Protein AF-A0A3M5D6L8-F1 (afdb_monomer)

pLDDT: mean 84.69, std 13.74, range [43.81, 98.25]

Radius of gyration: 22.68 Å; Cα contacts (8 Å, |Δi|>4): 160; chains: 1; bounding box: 63×33×65 Å

InterPro domains:
  IPR009875 PilZ domain [PF07238] (51-123)

Solvent-accessible surface area (backbone atoms only — not comparable to full-atom values): 8713 Å² total; per-residue (Å²): 103,75,70,56,54,52,53,51,47,50,58,39,39,76,78,35,56,67,60,35,51,51,51,52,51,50,52,52,50,52,51,52,52,50,52,54,52,34,54,54,52,47,69,74,69,52,80,91,73,77,66,52,78,59,87,60,28,44,33,36,73,34,87,58,76,58,62,66,68,41,78,43,80,47,70,50,67,48,78,90,84,50,48,75,46,80,43,45,27,32,27,73,39,52,43,85,44,92,91,30,13,41,34,35,31,36,57,47,89,72,49,70,68,57,49,53,50,47,46,52,50,51,53,52,52,53,54,51,52,56,50,51,58,56,66,75,60,65,79,84,76,75,86,77,80,84,77,90,130

Mean predicted aligned error: 10.74 Å

Structure (mmCIF, N/CA/C/O backbone):
data_AF-A0A3M5D6L8-F1
#
_entry.id   AF-A0A3M5D6L8-F1
#
loop_
_atom_site.group_PDB
_atom_site.id
_atom_site.type_symbol
_atom_site.label_atom_id
_atom_site.label_alt_id
_atom_site.label_comp_id
_atom_site.label_asym_id
_atom_site.label_entity_id
_atom_site.label_seq_id
_atom_site.pdbx_PDB_ins_code
_atom_site.Cartn_x
_atom_site.Cartn_y
_atom_site.Cartn_z
_atom_site.occupancy
_atom_site.B_iso_or_equiv
_atom_site.auth_seq_id
_atom_site.auth_comp_id
_atom_site.auth_asym_id
_atom_site.auth_atom_id
_atom_site.pdbx_PDB_model_num
ATOM 1 N N . MET A 1 1 ? -12.845 8.961 13.166 1.00 51.97 1 MET A N 1
ATOM 2 C CA . MET A 1 1 ? -13.462 7.623 13.035 1.00 51.97 1 MET A CA 1
ATOM 3 C C . MET A 1 1 ? -13.120 6.721 14.219 1.00 51.97 1 MET A C 1
ATOM 5 O O . MET A 1 1 ? -13.878 6.794 15.169 1.00 51.97 1 MET A O 1
ATOM 9 N N . ASP A 1 2 ? -11.993 5.993 14.291 1.00 59.06 2 ASP A N 1
ATOM 10 C CA . ASP A 1 2 ? -11.752 5.063 15.430 1.00 59.06 2 ASP A CA 1
ATOM 11 C C . ASP A 1 2 ? -11.766 5.735 16.817 1.00 59.06 2 ASP A C 1
ATOM 13 O O . ASP A 1 2 ? -12.317 5.192 17.775 1.00 59.06 2 ASP A O 1
ATOM 17 N N . TYR A 1 3 ? -11.212 6.948 16.922 1.00 62.38 3 TYR A N 1
ATOM 18 C CA . TYR A 1 3 ? -11.189 7.715 18.173 1.00 62.38 3 TYR A CA 1
ATOM 19 C C . TYR A 1 3 ? -12.590 8.175 18.616 1.00 62.38 3 TYR A C 1
ATOM 21 O O . TYR A 1 3 ? -12.933 8.108 19.795 1.00 62.38 3 TYR A O 1
ATOM 29 N N . GLU A 1 4 ? -13.436 8.576 17.664 1.00 69.88 4 GLU A N 1
ATOM 30 C CA . GLU A 1 4 ? -14.825 8.969 17.936 1.00 69.88 4 GLU A CA 1
ATOM 31 C C . GLU A 1 4 ? -15.657 7.754 18.352 1.00 69.88 4 GLU A C 1
ATOM 33 O O . GLU A 1 4 ? -16.398 7.815 19.331 1.00 69.88 4 GLU A O 1
ATOM 38 N N . SER A 1 5 ? -15.482 6.618 17.672 1.00 71.69 5 SER A N 1
ATOM 39 C CA . SER A 1 5 ? -16.166 5.367 18.002 1.00 71.69 5 SER A CA 1
ATOM 40 C C . SER A 1 5 ? -15.801 4.855 19.399 1.00 71.69 5 SER A C 1
ATOM 42 O O . SER A 1 5 ? -16.676 4.384 20.127 1.00 71.69 5 SER A O 1
ATOM 44 N N . GLN A 1 6 ? -14.535 4.981 19.814 1.00 78.50 6 GLN A N 1
ATOM 45 C CA . GLN A 1 6 ? -14.101 4.616 21.168 1.00 78.50 6 GLN A CA 1
ATOM 46 C C . GLN A 1 6 ? -14.703 5.530 22.239 1.00 78.50 6 GLN A C 1
ATOM 48 O O . GLN A 1 6 ? -15.166 5.040 23.272 1.00 78.50 6 GLN A O 1
ATOM 53 N N . HIS A 1 7 ? -14.740 6.839 21.988 1.00 81.81 7 HIS A N 1
ATOM 54 C CA . HIS A 1 7 ? -15.338 7.804 22.907 1.00 81.81 7 HIS A CA 1
ATOM 55 C C . HIS A 1 7 ? -16.846 7.561 23.088 1.00 81.81 7 HIS A C 1
ATOM 57 O O . HIS A 1 7 ? -17.347 7.523 24.213 1.00 81.81 7 HIS A O 1
ATOM 63 N N . LEU A 1 8 ? -17.564 7.297 21.991 1.00 84.12 8 LEU A N 1
ATOM 64 C CA . LEU A 1 8 ? -18.988 6.956 22.022 1.00 84.12 8 LEU A CA 1
ATOM 65 C C . LEU A 1 8 ? -19.249 5.643 22.771 1.00 84.12 8 LEU A C 1
ATOM 67 O O . LEU A 1 8 ? -20.140 5.587 23.616 1.00 84.12 8 LEU A O 1
ATOM 71 N N . LEU A 1 9 ? -18.449 4.601 22.527 1.00 82.62 9 LEU A N 1
ATOM 72 C CA . LEU A 1 9 ? -18.573 3.328 23.245 1.00 82.62 9 LEU A CA 1
ATOM 73 C C . LEU A 1 9 ? -18.337 3.476 24.748 1.00 82.62 9 LEU A C 1
ATOM 75 O O . LEU A 1 9 ? -19.005 2.806 25.537 1.00 82.62 9 LEU A O 1
ATOM 79 N N . ARG A 1 10 ? -17.408 4.346 25.152 1.00 83.31 10 ARG A N 1
ATOM 80 C CA . ARG A 1 10 ? -17.169 4.637 26.565 1.00 83.31 10 ARG A CA 1
ATOM 81 C C . ARG A 1 10 ? -18.385 5.310 27.204 1.00 83.31 10 ARG A C 1
ATOM 83 O O . ARG A 1 10 ? -18.865 4.809 28.215 1.00 83.31 10 ARG A O 1
ATOM 90 N N . HIS A 1 11 ? -18.931 6.353 26.579 1.00 87.44 11 HIS A N 1
ATOM 91 C CA . HIS A 1 11 ? -20.153 7.007 27.059 1.00 87.44 11 HIS A CA 1
ATOM 92 C C . HIS A 1 11 ? -21.350 6.052 27.147 1.00 87.44 11 HIS A C 1
ATOM 94 O O . HIS A 1 11 ? -22.121 6.105 28.105 1.00 87.44 11 HIS A O 1
ATOM 100 N N . ILE A 1 12 ? -21.506 5.151 26.171 1.00 87.19 12 ILE A N 1
ATOM 101 C CA . ILE A 1 12 ? -22.558 4.129 26.206 1.00 87.19 12 ILE A CA 1
ATOM 102 C C . ILE A 1 12 ? -22.312 3.160 27.365 1.00 87.19 12 ILE A C 1
ATOM 104 O O . ILE A 1 12 ? -23.245 2.856 28.094 1.00 87.19 12 ILE A O 1
ATOM 108 N N . SER A 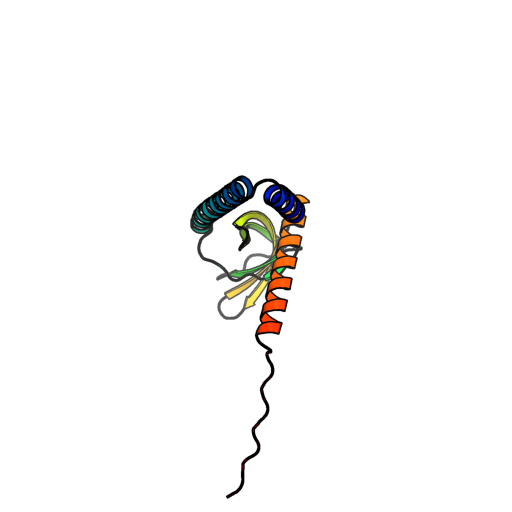1 13 ? -21.068 2.726 27.591 1.00 85.44 13 SER A N 1
ATOM 109 C CA . SER A 1 13 ? -20.722 1.815 28.691 1.00 85.44 13 SER A CA 1
ATOM 110 C C . SER A 1 13 ? -20.949 2.411 30.079 1.00 85.44 13 SER A C 1
ATOM 112 O O . SER A 1 13 ? -21.185 1.647 31.013 1.00 85.44 13 SER A O 1
ATOM 114 N N . GLU A 1 14 ? -20.842 3.731 30.223 1.00 90.81 14 GLU A N 1
ATOM 115 C CA . GLU A 1 14 ? -21.132 4.447 31.470 1.00 90.81 14 GLU A CA 1
ATOM 116 C C . GLU A 1 14 ? -22.645 4.499 31.759 1.00 90.81 14 GLU A C 1
ATOM 118 O O . GLU A 1 14 ? -23.038 4.502 32.923 1.00 90.81 14 GLU A O 1
ATOM 123 N N . ARG A 1 15 ? -23.499 4.485 30.721 1.00 91.50 15 ARG A N 1
ATOM 124 C CA . ARG A 1 15 ? -24.971 4.471 30.855 1.00 91.50 15 ARG A CA 1
ATOM 125 C C . ARG A 1 15 ? -25.571 3.068 30.906 1.00 91.50 15 ARG A C 1
ATOM 127 O O . ARG A 1 15 ? -26.478 2.826 31.693 1.00 91.50 15 ARG A O 1
ATOM 134 N N . ASP A 1 16 ? -25.101 2.167 30.049 1.00 94.00 16 ASP A N 1
ATOM 135 C CA . ASP A 1 16 ? -25.635 0.818 29.883 1.00 94.00 16 ASP A CA 1
ATOM 136 C C . ASP A 1 16 ? -24.530 -0.161 29.460 1.00 94.00 16 ASP A C 1
ATOM 138 O O . ASP A 1 16 ? -24.054 -0.203 28.317 1.00 94.00 16 ASP A O 1
ATOM 142 N N . ARG A 1 17 ? -24.141 -1.009 30.413 1.00 90.25 17 ARG A N 1
ATOM 143 C CA . ARG A 1 17 ? -23.106 -2.022 30.209 1.00 90.25 17 ARG A CA 1
ATOM 144 C C . ARG A 1 17 ? -23.555 -3.145 29.270 1.00 90.25 17 ARG A C 1
ATOM 146 O O . ARG A 1 17 ? -22.721 -3.699 28.553 1.00 90.25 17 ARG A O 1
ATOM 153 N N . THR A 1 18 ? -24.842 -3.483 29.257 1.00 91.94 18 THR A N 1
ATOM 154 C CA . THR A 1 18 ? -25.410 -4.539 28.410 1.00 91.94 18 THR A CA 1
ATOM 155 C C . THR A 1 18 ? -25.398 -4.106 26.950 1.00 91.94 18 THR A C 1
ATOM 157 O O . THR A 1 18 ? -24.887 -4.838 26.099 1.00 91.94 18 THR A O 1
ATOM 160 N N . LEU A 1 19 ? -25.855 -2.884 26.666 1.00 91.19 19 LEU A N 1
ATOM 161 C CA . LEU A 1 19 ? -25.811 -2.303 25.325 1.00 91.19 19 LEU A CA 1
ATOM 162 C C . LEU A 1 19 ? -24.369 -2.163 24.820 1.00 91.19 19 LEU A C 1
ATOM 164 O O . LEU A 1 19 ? -24.066 -2.555 23.692 1.00 91.19 19 LEU A O 1
ATOM 168 N N . ALA A 1 20 ? -23.454 -1.673 25.661 1.00 89.38 20 ALA A N 1
ATOM 169 C CA . ALA A 1 20 ? -22.044 -1.566 25.294 1.00 89.38 20 ALA A CA 1
ATOM 170 C C . ALA A 1 20 ? -21.420 -2.929 24.953 1.00 89.38 20 ALA A C 1
ATOM 172 O O . ALA A 1 20 ? -20.662 -3.043 23.988 1.00 89.38 20 ALA A O 1
ATOM 173 N N . ASN A 1 21 ? -21.745 -3.979 25.714 1.00 88.38 21 ASN A N 1
ATOM 174 C CA . ASN A 1 21 ? -21.277 -5.333 25.424 1.00 88.38 21 ASN A CA 1
ATOM 175 C C . ASN A 1 21 ? -21.861 -5.869 24.111 1.00 88.38 21 ASN A C 1
ATOM 177 O O . ASN A 1 21 ? -21.120 -6.445 23.315 1.00 88.38 21 ASN A O 1
ATOM 181 N N . TYR A 1 22 ? -23.148 -5.638 23.847 1.00 92.19 22 TYR A N 1
ATOM 182 C CA . TYR A 1 22 ? -23.772 -6.024 22.582 1.00 92.19 22 TYR A CA 1
ATOM 183 C C . TYR A 1 22 ? -23.108 -5.334 21.380 1.00 92.19 22 TYR A C 1
ATOM 185 O O . TYR A 1 22 ? -22.735 -6.000 20.415 1.00 92.19 22 TYR A O 1
ATOM 193 N N . LEU A 1 23 ? -22.862 -4.022 21.463 1.00 90.31 23 LEU A N 1
ATOM 194 C CA . LEU A 1 23 ? -22.176 -3.268 20.408 1.00 90.31 23 LEU A CA 1
ATOM 195 C C . LEU A 1 23 ? -20.738 -3.754 20.180 1.00 90.31 23 LEU A C 1
ATOM 197 O O . LEU A 1 23 ? -20.298 -3.855 19.037 1.00 90.31 23 LEU A O 1
ATOM 201 N N . LYS A 1 24 ? -20.014 -4.137 21.240 1.00 85.75 24 LYS A N 1
ATOM 202 C CA . LYS A 1 24 ? -18.690 -4.772 21.103 1.00 85.75 24 LYS A CA 1
ATOM 203 C C . LYS A 1 24 ? -18.766 -6.106 20.359 1.00 85.75 24 LYS A C 1
ATOM 205 O O . LYS A 1 24 ? -17.917 -6.374 19.512 1.00 85.75 24 LYS A O 1
ATOM 210 N N . VAL A 1 25 ? -19.773 -6.934 20.650 1.00 91.44 25 VAL A N 1
ATOM 211 C CA . VAL A 1 25 ? -20.003 -8.194 19.921 1.00 91.44 25 VAL A CA 1
ATOM 212 C C . VAL A 1 25 ? -20.317 -7.916 18.450 1.00 91.44 25 VAL A C 1
ATOM 214 O O . VAL A 1 25 ? -19.787 -8.606 17.583 1.00 91.44 25 VAL A O 1
ATOM 217 N N . MET A 1 26 ? -21.125 -6.894 18.158 1.00 90.75 26 MET A N 1
ATOM 218 C CA . MET A 1 26 ? -21.431 -6.482 16.785 1.00 90.75 26 MET A CA 1
ATOM 219 C C . ME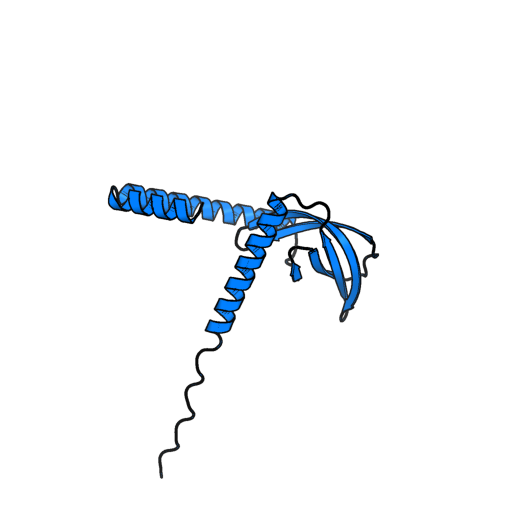T A 1 26 ? -20.184 -6.015 16.028 1.00 90.75 26 MET A C 1
ATOM 221 O O . MET A 1 26 ? -19.940 -6.520 14.935 1.00 90.75 26 MET A O 1
ATOM 225 N N . ASN A 1 27 ? -19.349 -5.157 16.623 1.00 86.69 27 ASN A N 1
ATOM 226 C CA . ASN A 1 27 ? -18.070 -4.758 16.021 1.00 86.69 27 ASN A CA 1
ATOM 227 C C . ASN A 1 27 ? -17.191 -5.977 15.721 1.00 86.69 27 ASN A C 1
ATOM 229 O O . ASN A 1 27 ? -16.726 -6.131 14.599 1.00 86.69 27 ASN A O 1
ATOM 233 N N . LYS A 1 28 ? -17.069 -6.916 16.669 1.00 83.94 28 LYS A N 1
ATOM 234 C CA . LYS A 1 28 ? -16.299 -8.148 16.449 1.00 83.94 28 LYS A CA 1
ATOM 235 C C . LYS A 1 28 ? -16.859 -8.999 15.304 1.00 83.94 28 LYS A C 1
ATOM 237 O O . LYS A 1 28 ? -16.093 -9.608 14.566 1.00 83.94 28 LYS A O 1
ATOM 242 N N . ARG A 1 29 ? -18.185 -9.075 15.143 1.00 89.12 29 ARG A N 1
ATOM 243 C CA . ARG A 1 29 ? -18.804 -9.782 14.008 1.00 89.12 29 ARG A CA 1
ATOM 244 C C . ARG A 1 29 ? -18.482 -9.100 12.681 1.00 89.12 29 ARG A C 1
ATOM 246 O O . ARG A 1 29 ? -18.172 -9.800 11.725 1.00 89.12 29 ARG A O 1
ATOM 253 N N . ILE A 1 30 ? -18.523 -7.768 12.635 1.00 87.06 30 ILE A N 1
ATOM 254 C CA . ILE A 1 30 ? -18.139 -6.989 11.450 1.00 87.06 30 ILE A CA 1
ATOM 255 C C . ILE A 1 30 ? -16.668 -7.247 11.106 1.00 87.06 30 ILE A C 1
ATOM 257 O O . ILE A 1 30 ? -16.365 -7.540 9.953 1.00 87.06 30 ILE A O 1
ATOM 261 N N . ASP A 1 31 ? -15.779 -7.244 12.101 1.00 82.12 31 ASP A N 1
ATOM 262 C CA . ASP A 1 31 ? -14.357 -7.543 11.904 1.00 82.12 31 ASP A CA 1
ATOM 263 C C . ASP A 1 31 ? -14.145 -8.953 11.329 1.00 82.12 31 ASP A C 1
ATOM 265 O O . ASP A 1 31 ? -13.377 -9.135 10.385 1.00 82.12 31 ASP A O 1
ATOM 269 N N . LEU A 1 32 ? -14.854 -9.959 11.859 1.00 83.56 32 LEU A N 1
ATOM 270 C CA . LEU A 1 32 ? -14.784 -11.341 11.368 1.00 83.56 32 LEU A CA 1
ATOM 271 C C . LEU A 1 32 ? -15.306 -11.474 9.931 1.00 83.56 32 LEU A C 1
ATOM 273 O O . LEU A 1 32 ? -14.693 -12.166 9.121 1.00 83.56 32 LEU A O 1
ATOM 277 N N . LEU A 1 33 ? -16.405 -10.794 9.593 1.00 84.94 33 LEU A N 1
ATOM 278 C CA . LEU A 1 33 ? -16.898 -10.737 8.214 1.00 84.94 33 LEU A CA 1
ATOM 279 C C . LEU A 1 33 ? -15.869 -10.071 7.293 1.00 84.94 33 LEU A C 1
ATOM 281 O O . LEU A 1 33 ? -15.599 -10.582 6.207 1.00 84.94 33 LEU A O 1
ATOM 285 N N . GLY A 1 34 ? -15.237 -8.989 7.753 1.00 81.94 34 GLY A N 1
ATOM 286 C CA . GLY A 1 34 ? -14.127 -8.343 7.058 1.00 81.94 34 GLY A CA 1
ATOM 287 C C . GLY A 1 34 ? -12.984 -9.318 6.774 1.00 81.94 34 GLY A C 1
ATOM 288 O O . GLY A 1 34 ? -12.539 -9.419 5.635 1.00 81.94 34 GLY A O 1
ATOM 289 N N . GLN A 1 35 ? -12.561 -10.106 7.767 1.00 79.38 35 GLN A N 1
ATOM 290 C CA . GLN A 1 35 ? -11.512 -11.119 7.592 1.00 79.38 35 GLN A CA 1
ATOM 291 C C . GLN A 1 35 ? -11.867 -12.168 6.531 1.00 79.38 35 GLN A C 1
ATOM 293 O O . GLN A 1 35 ? -11.012 -12.522 5.720 1.00 79.38 35 GLN A O 1
ATOM 298 N N . VAL A 1 36 ? -13.118 -12.640 6.492 1.00 81.38 36 VAL A N 1
ATOM 299 C CA . VAL A 1 36 ? -13.577 -13.588 5.461 1.00 81.38 36 VAL A CA 1
ATOM 300 C C . VAL A 1 36 ? -13.516 -12.958 4.066 1.00 81.38 36 VAL A C 1
ATOM 302 O O . VAL A 1 36 ? -13.042 -13.596 3.125 1.00 81.38 36 VAL A O 1
ATOM 305 N N . MET A 1 37 ? -13.924 -11.694 3.921 1.00 78.88 37 MET A N 1
ATOM 306 C CA . MET A 1 37 ? -13.827 -10.986 2.638 1.00 78.88 37 MET A CA 1
ATOM 307 C C . MET A 1 37 ? -12.374 -10.810 2.186 1.00 78.88 37 MET A C 1
ATOM 309 O O . MET A 1 37 ? -12.065 -11.034 1.017 1.00 78.88 37 MET A O 1
ATOM 313 N N . VAL A 1 38 ? -11.464 -10.488 3.110 1.00 78.62 38 VAL A N 1
ATOM 314 C CA . VAL A 1 38 ? -10.026 -10.394 2.815 1.00 78.62 38 VAL A CA 1
ATOM 315 C C . VAL A 1 38 ? -9.475 -11.729 2.328 1.00 78.62 38 VAL A C 1
ATOM 317 O O . VAL A 1 38 ? -8.709 -11.745 1.372 1.00 78.62 38 VAL A O 1
ATOM 320 N N . GLN A 1 39 ? -9.884 -12.856 2.919 1.00 76.12 39 GLN A N 1
ATOM 321 C CA . GLN A 1 39 ? -9.471 -14.176 2.431 1.00 76.12 39 GLN A CA 1
ATOM 322 C C . GLN A 1 39 ? -9.951 -14.450 1.002 1.00 76.12 39 GLN A C 1
ATOM 324 O O . GLN A 1 39 ? -9.206 -15.038 0.222 1.00 76.12 39 GLN A O 1
ATOM 329 N N . SER A 1 40 ? -11.166 -14.022 0.644 1.00 74.81 40 SER A N 1
ATOM 330 C CA . SER A 1 40 ? -11.653 -14.126 -0.738 1.00 74.81 40 SER A CA 1
ATOM 331 C C . SER A 1 40 ? -10.804 -13.286 -1.687 1.00 74.81 40 SER A C 1
ATOM 333 O O . SER A 1 40 ? -10.389 -13.767 -2.735 1.00 74.81 40 SER A O 1
ATOM 335 N N . LEU A 1 41 ? -10.484 -12.056 -1.287 1.00 73.00 41 LEU A N 1
ATOM 336 C CA . LEU A 1 41 ? -9.691 -11.141 -2.095 1.00 73.00 41 LEU A CA 1
ATOM 337 C C . LEU A 1 41 ? -8.241 -11.628 -2.265 1.00 73.00 41 LEU A C 1
ATOM 339 O O . LEU A 1 41 ? -7.690 -11.551 -3.357 1.00 73.00 41 LEU A O 1
ATOM 343 N N . LEU A 1 42 ? -7.637 -12.202 -1.221 1.00 74.00 42 LEU A N 1
ATOM 344 C CA . LEU A 1 42 ? -6.303 -12.805 -1.301 1.00 74.00 42 LEU A CA 1
ATOM 345 C C . LEU A 1 42 ? -6.254 -13.975 -2.297 1.00 74.00 42 LEU A C 1
ATOM 347 O O . LEU A 1 42 ? -5.264 -14.110 -3.007 1.00 74.00 42 LEU A O 1
ATOM 351 N N . LYS A 1 43 ? -7.326 -14.773 -2.413 1.00 74.06 43 LYS A N 1
ATOM 352 C CA . LYS A 1 43 ? -7.405 -15.851 -3.417 1.00 74.06 43 LYS A CA 1
ATOM 353 C C . LYS A 1 43 ? -7.389 -15.331 -4.857 1.00 74.06 43 LYS A C 1
ATOM 355 O O . LYS A 1 43 ? -6.927 -16.043 -5.740 1.00 74.06 43 LYS A O 1
ATOM 360 N N . GLU A 1 44 ? -7.879 -14.117 -5.103 1.00 72.88 44 GLU A N 1
ATOM 361 C CA . GLU A 1 44 ? -7.927 -13.527 -6.448 1.00 72.88 44 GLU A CA 1
ATOM 362 C C . GLU A 1 44 ? -6.608 -12.874 -6.882 1.00 72.88 44 GLU A C 1
ATOM 364 O O . GLU A 1 44 ? -6.347 -12.764 -8.078 1.00 72.88 44 GLU A O 1
ATOM 369 N N . ILE A 1 45 ? -5.783 -12.414 -5.935 1.00 73.12 45 ILE A N 1
ATOM 370 C CA . ILE A 1 45 ? -4.577 -11.615 -6.231 1.00 73.12 45 ILE A CA 1
ATOM 371 C C . ILE A 1 45 ? -3.321 -12.498 -6.344 1.00 73.12 45 ILE A C 1
ATOM 373 O O . ILE A 1 45 ? -2.286 -12.051 -6.837 1.00 73.12 45 ILE A O 1
ATOM 377 N N . GLY A 1 46 ? -3.430 -13.773 -5.967 1.00 75.44 46 GLY A N 1
ATOM 378 C CA . GLY A 1 46 ? -2.363 -14.762 -6.083 1.00 75.44 46 GLY A CA 1
ATOM 379 C C . GLY A 1 46 ? -1.412 -14.768 -4.887 1.00 75.44 46 GLY A C 1
ATOM 380 O O . GLY A 1 46 ? -1.750 -14.316 -3.792 1.00 75.44 46 GLY A O 1
ATOM 381 N N . GLU A 1 47 ? -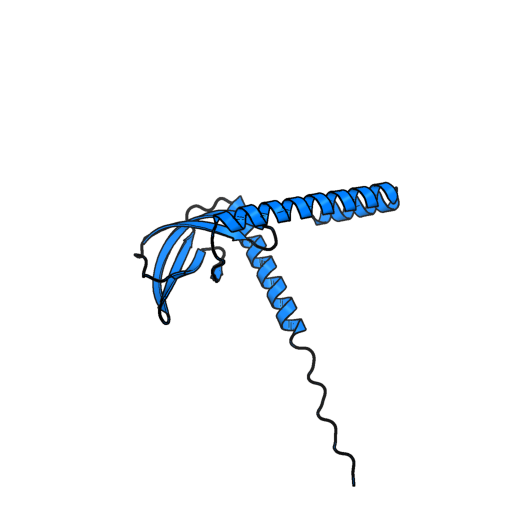0.221 -15.326 -5.094 1.00 77.19 47 GLU A N 1
ATOM 382 C CA . GLU A 1 47 ? 0.747 -15.544 -4.019 1.00 77.19 47 GLU A CA 1
ATOM 383 C C . GLU A 1 47 ? 1.313 -14.226 -3.457 1.00 77.19 47 GLU A C 1
ATOM 385 O O . GLU A 1 47 ? 1.642 -13.309 -4.222 1.00 77.19 47 GLU A O 1
ATOM 390 N N . PRO A 1 48 ? 1.487 -14.115 -2.125 1.00 80.12 48 PRO A N 1
ATOM 391 C CA . PRO A 1 48 ? 2.096 -12.945 -1.509 1.00 80.12 48 PRO A CA 1
ATOM 392 C C . PRO A 1 48 ? 3.506 -12.688 -2.049 1.00 80.12 48 PRO A C 1
ATOM 394 O O . PRO A 1 48 ? 4.407 -13.513 -1.901 1.00 80.12 48 PRO A O 1
ATOM 397 N N . ARG A 1 49 ? 3.726 -11.497 -2.611 1.00 85.19 49 ARG A N 1
ATOM 398 C CA . ARG A 1 49 ? 5.051 -11.045 -3.047 1.00 85.19 49 ARG A CA 1
ATOM 399 C C . ARG A 1 49 ? 5.635 -10.047 -2.055 1.00 85.19 49 ARG A C 1
ATOM 401 O O . ARG A 1 49 ? 4.940 -9.155 -1.564 1.00 85.19 49 ARG A O 1
ATOM 408 N N . LYS A 1 50 ? 6.934 -10.166 -1.777 1.00 87.25 50 LYS A N 1
ATOM 409 C CA . LYS A 1 50 ? 7.665 -9.151 -1.013 1.00 87.25 50 LYS A CA 1
ATOM 410 C C . LYS A 1 50 ? 7.810 -7.893 -1.871 1.00 87.25 50 LYS A C 1
ATOM 412 O O . LYS A 1 50 ? 8.291 -7.963 -2.996 1.00 87.25 50 LYS A O 1
ATOM 417 N N . VAL A 1 51 ? 7.390 -6.754 -1.326 1.00 92.25 51 VAL A N 1
ATOM 418 C CA . VAL A 1 51 ? 7.426 -5.461 -2.019 1.00 92.25 51 VAL A CA 1
ATOM 419 C C . VAL A 1 51 ? 7.972 -4.361 -1.113 1.00 92.25 51 VAL A C 1
ATOM 421 O O . VAL A 1 51 ? 7.747 -4.378 0.106 1.00 92.25 51 VAL A O 1
ATOM 424 N N . SER A 1 52 ? 8.649 -3.383 -1.714 1.00 93.00 52 SER A N 1
ATOM 425 C CA . SER A 1 52 ? 8.970 -2.101 -1.087 1.00 93.00 52 SER A CA 1
ATOM 426 C C . SER A 1 52 ? 7.958 -1.063 -1.554 1.00 93.00 52 SER A C 1
ATOM 428 O O . SER A 1 52 ? 7.810 -0.833 -2.749 1.00 93.00 52 SER A O 1
ATOM 430 N N . LEU A 1 53 ? 7.224 -0.458 -0.621 1.00 93.75 53 LEU A N 1
ATOM 431 C CA . LEU A 1 53 ? 6.144 0.482 -0.924 1.00 93.75 53 LEU A CA 1
ATOM 432 C C . LEU A 1 53 ? 6.480 1.867 -0.374 1.00 93.75 53 LEU A C 1
ATOM 434 O O . LEU A 1 53 ? 6.814 2.004 0.805 1.00 93.75 53 LEU A O 1
ATOM 438 N N . SER A 1 54 ? 6.321 2.882 -1.217 1.00 92.81 54 SER A N 1
ATOM 439 C CA . SER A 1 54 ? 6.398 4.300 -0.866 1.00 92.81 54 SER A CA 1
ATOM 440 C C . SER A 1 54 ? 5.123 5.027 -1.308 1.00 92.81 54 SER A C 1
ATOM 442 O O . SER A 1 54 ? 4.247 4.437 -1.937 1.00 92.81 54 SER A O 1
ATOM 444 N N . GLU A 1 55 ? 5.002 6.317 -0.990 1.00 89.81 55 GLU A N 1
ATOM 445 C CA . GLU A 1 55 ? 3.879 7.134 -1.475 1.00 89.81 55 GLU A CA 1
ATOM 446 C C . GLU A 1 55 ? 3.929 7.373 -2.992 1.00 89.81 55 GLU A C 1
ATOM 448 O O . GLU A 1 55 ? 2.894 7.630 -3.602 1.00 89.81 55 GLU A O 1
ATOM 453 N N . GLY A 1 56 ? 5.122 7.291 -3.592 1.00 91.00 56 GLY A N 1
ATOM 454 C CA . GLY A 1 56 ? 5.338 7.536 -5.018 1.00 91.00 56 GLY A CA 1
ATOM 455 C C . GLY A 1 56 ? 5.271 6.282 -5.881 1.00 91.00 56 GLY A C 1
ATOM 456 O O . GLY A 1 56 ? 5.071 6.391 -7.082 1.00 91.00 56 GLY A O 1
ATOM 457 N N . GLY A 1 57 ? 5.404 5.088 -5.306 1.00 95.12 57 GLY A N 1
ATOM 458 C CA . GLY A 1 57 ? 5.493 3.876 -6.108 1.00 95.12 57 GLY A CA 1
ATOM 459 C C . GLY A 1 57 ? 5.794 2.617 -5.315 1.00 95.12 57 GLY A C 1
ATOM 460 O O . GLY A 1 57 ? 5.898 2.637 -4.083 1.00 95.12 57 GLY A O 1
ATOM 461 N N . VAL A 1 58 ? 5.961 1.517 -6.043 1.00 96.25 58 VAL A N 1
ATOM 462 C CA . VAL A 1 58 ? 6.298 0.208 -5.483 1.00 96.25 58 VAL A CA 1
ATOM 463 C C . VAL A 1 58 ? 7.461 -0.414 -6.251 1.00 96.25 58 VAL A C 1
ATOM 465 O O . VAL A 1 58 ? 7.499 -0.338 -7.482 1.00 96.25 58 VAL A O 1
ATOM 468 N N . SER A 1 59 ? 8.392 -1.040 -5.531 1.00 96.75 59 SER A N 1
ATOM 469 C CA . SER A 1 59 ? 9.369 -1.957 -6.116 1.00 96.75 59 SER A CA 1
ATOM 470 C C . SER A 1 59 ? 9.104 -3.398 -5.696 1.00 96.75 59 SER A C 1
ATOM 472 O O . SER A 1 59 ? 8.636 -3.679 -4.585 1.00 96.75 59 SER A O 1
ATOM 474 N N . PHE A 1 60 ? 9.339 -4.315 -6.626 1.00 95.31 60 PHE A N 1
ATOM 475 C CA . PHE A 1 60 ? 9.121 -5.746 -6.452 1.00 95.31 60 PHE A CA 1
ATOM 476 C C . PHE A 1 60 ? 10.052 -6.533 -7.369 1.00 95.31 60 PHE A C 1
ATOM 478 O O . PHE A 1 60 ? 10.513 -6.012 -8.382 1.00 95.31 60 PHE A O 1
ATOM 485 N N . HIS A 1 61 ? 10.297 -7.798 -7.039 1.00 95.06 61 HIS A N 1
ATOM 486 C CA . HIS A 1 61 ? 11.092 -8.666 -7.902 1.00 95.06 61 HIS A CA 1
ATOM 487 C C . HIS A 1 61 ? 10.226 -9.370 -8.949 1.00 95.06 61 HIS A C 1
ATOM 489 O O . HIS A 1 61 ? 9.044 -9.658 -8.707 1.00 95.06 61 HIS A O 1
ATOM 495 N N . HIS A 1 62 ? 10.802 -9.627 -10.119 1.00 94.62 62 HIS A N 1
ATOM 496 C CA . HIS A 1 62 ? 10.159 -10.328 -11.222 1.00 94.62 62 HIS A CA 1
ATOM 497 C C . HIS A 1 62 ? 11.164 -11.217 -11.965 1.00 94.62 62 HIS A C 1
ATOM 499 O O . HIS A 1 62 ? 12.329 -10.858 -12.094 1.00 94.62 62 HIS A O 1
ATOM 505 N N . ASP A 1 63 ? 10.702 -12.344 -12.508 1.00 94.69 63 ASP A N 1
ATOM 506 C CA . ASP A 1 63 ? 11.498 -13.316 -13.274 1.00 94.69 63 ASP A CA 1
ATOM 507 C C . ASP A 1 63 ? 12.109 -12.724 -14.552 1.00 94.69 63 ASP A C 1
ATOM 509 O O . ASP A 1 63 ? 13.038 -13.282 -15.132 1.00 94.69 63 ASP A O 1
ATOM 513 N N . ARG A 1 64 ? 11.567 -11.600 -15.029 1.00 94.75 64 ARG A N 1
ATOM 514 C CA . ARG A 1 64 ? 11.970 -10.958 -16.278 1.00 94.75 64 ARG A CA 1
ATOM 515 C C . ARG A 1 64 ? 12.037 -9.447 -16.130 1.00 94.75 64 ARG A C 1
ATOM 517 O O . ARG A 1 64 ? 11.220 -8.838 -15.438 1.00 94.75 64 ARG A O 1
ATOM 524 N N . ALA A 1 65 ? 12.972 -8.838 -16.854 1.00 95.62 65 ALA A N 1
ATOM 525 C CA . ALA A 1 65 ? 13.026 -7.392 -17.003 1.00 95.62 65 ALA A CA 1
ATOM 526 C C . ALA A 1 65 ? 11.748 -6.879 -17.678 1.00 95.62 65 ALA A C 1
ATOM 528 O O . ALA A 1 65 ? 11.327 -7.399 -18.715 1.00 95.62 65 ALA A O 1
ATOM 529 N N . LEU A 1 66 ? 11.164 -5.823 -17.113 1.00 96.81 66 LEU A N 1
ATOM 530 C CA . LEU A 1 66 ? 10.064 -5.093 -17.735 1.00 96.81 66 LEU A CA 1
ATOM 531 C C . LEU A 1 66 ? 10.605 -3.830 -18.423 1.00 96.81 66 LEU A C 1
ATOM 533 O O . LEU A 1 66 ? 11.418 -3.121 -17.825 1.00 96.81 66 LEU A O 1
ATOM 537 N N . PRO A 1 67 ? 10.176 -3.522 -19.660 1.00 97.69 67 PRO A N 1
ATOM 538 C CA . PRO A 1 67 ? 10.554 -2.291 -20.343 1.00 97.69 67 PRO A CA 1
ATOM 539 C C . PRO A 1 67 ? 10.283 -1.026 -19.520 1.00 97.69 67 PRO A C 1
ATOM 541 O O . PRO A 1 67 ? 9.171 -0.800 -19.039 1.00 97.69 67 PRO A O 1
ATOM 544 N N . VAL A 1 68 ? 11.288 -0.151 -19.419 1.00 97.88 68 VAL A N 1
ATOM 545 C CA . VAL A 1 68 ? 11.119 1.185 -18.831 1.00 97.88 68 VAL A CA 1
ATOM 546 C C . VAL A 1 68 ? 10.086 1.971 -19.638 1.00 97.88 68 VAL A C 1
ATOM 548 O O . VAL A 1 68 ? 10.076 1.947 -20.867 1.00 97.88 68 VAL A O 1
ATOM 551 N N . GLY A 1 69 ? 9.188 2.655 -18.935 1.00 97.62 69 GLY A N 1
ATOM 552 C CA . GLY A 1 69 ? 8.050 3.357 -19.512 1.00 97.62 69 GLY A CA 1
ATOM 553 C C . GLY A 1 69 ? 6.800 2.493 -19.687 1.00 97.62 69 GLY A C 1
ATOM 554 O O . GLY A 1 69 ? 5.737 3.061 -19.944 1.00 97.62 69 GLY A O 1
ATOM 555 N N . GLN A 1 70 ? 6.876 1.167 -19.511 1.00 97.69 70 GLN A N 1
ATOM 556 C CA . GLN A 1 70 ? 5.702 0.296 -19.572 1.00 97.69 70 GLN A CA 1
ATOM 557 C C . GLN A 1 70 ? 4.696 0.651 -18.471 1.00 97.69 70 GLN A C 1
ATOM 559 O O . GLN A 1 70 ? 5.065 0.841 -17.312 1.00 97.69 70 GLN A O 1
ATOM 564 N N . LEU A 1 71 ? 3.415 0.702 -18.842 1.00 97.31 71 LEU A N 1
ATOM 565 C CA . LEU A 1 71 ? 2.310 0.867 -17.903 1.00 97.31 71 LEU A CA 1
ATOM 566 C C . LEU A 1 71 ? 1.850 -0.480 -17.359 1.00 97.31 71 LEU A C 1
ATOM 568 O O . LEU A 1 71 ? 1.582 -1.414 -18.115 1.00 97.31 71 LEU A O 1
ATOM 572 N N . LEU A 1 72 ? 1.719 -0.541 -16.042 1.00 95.94 72 LEU A N 1
ATOM 573 C CA . LEU A 1 72 ? 1.242 -1.681 -15.283 1.00 95.94 72 LEU A CA 1
ATOM 574 C C . LEU A 1 72 ? -0.040 -1.305 -14.543 1.00 95.94 72 LEU A C 1
ATOM 576 O O . LEU A 1 72 ? -0.198 -0.182 -14.058 1.00 95.94 72 LEU A O 1
ATOM 580 N N . VAL A 1 73 ? -0.938 -2.279 -14.422 1.00 94.62 73 VAL A N 1
ATOM 581 C CA . VAL A 1 73 ? -2.056 -2.227 -13.479 1.00 94.62 73 VAL A CA 1
ATOM 582 C C . VAL A 1 73 ? -1.690 -3.121 -12.305 1.00 94.62 73 VAL A C 1
ATOM 584 O O . VAL A 1 73 ? -1.588 -4.338 -12.439 1.00 94.62 73 VAL A O 1
ATOM 587 N N . LEU A 1 74 ? -1.452 -2.499 -11.159 1.00 92.00 74 LEU A N 1
ATOM 588 C CA . LEU A 1 74 ? -1.063 -3.163 -9.929 1.00 92.00 74 LEU A CA 1
ATOM 589 C C . LEU A 1 74 ? -2.306 -3.441 -9.096 1.00 92.00 74 LEU A C 1
ATOM 591 O O . LEU A 1 74 ? -2.983 -2.511 -8.659 1.00 92.00 74 LEU A O 1
ATOM 595 N N . ARG A 1 75 ? -2.574 -4.722 -8.845 1.00 90.50 75 ARG A N 1
ATOM 596 C CA . ARG A 1 75 ? -3.621 -5.176 -7.926 1.00 90.50 75 ARG A CA 1
ATOM 597 C C . ARG A 1 75 ? -2.960 -5.663 -6.646 1.00 90.50 75 ARG A C 1
ATOM 599 O O . ARG A 1 75 ? -2.113 -6.549 -6.694 1.00 90.50 75 ARG A O 1
ATOM 606 N N . MET A 1 76 ? -3.303 -5.063 -5.511 1.00 88.50 76 MET A N 1
ATOM 607 C CA . MET A 1 76 ? -2.689 -5.398 -4.222 1.00 88.50 76 MET A CA 1
ATOM 608 C C . MET A 1 76 ? -3.672 -5.284 -3.062 1.00 88.50 76 MET A C 1
ATOM 610 O O . MET A 1 76 ? -4.664 -4.566 -3.147 1.00 88.50 76 MET A O 1
ATOM 614 N N . VAL A 1 77 ? -3.368 -5.968 -1.958 1.00 87.94 77 VAL A N 1
ATOM 615 C CA . VAL A 1 77 ? -4.095 -5.843 -0.689 1.00 87.94 77 VAL A CA 1
ATOM 616 C C . VAL A 1 77 ? -3.170 -5.335 0.401 1.00 87.94 77 VAL A C 1
ATOM 618 O O . VAL A 1 77 ? -2.098 -5.886 0.643 1.00 87.94 77 VAL A O 1
ATOM 621 N N . LEU A 1 78 ? -3.616 -4.290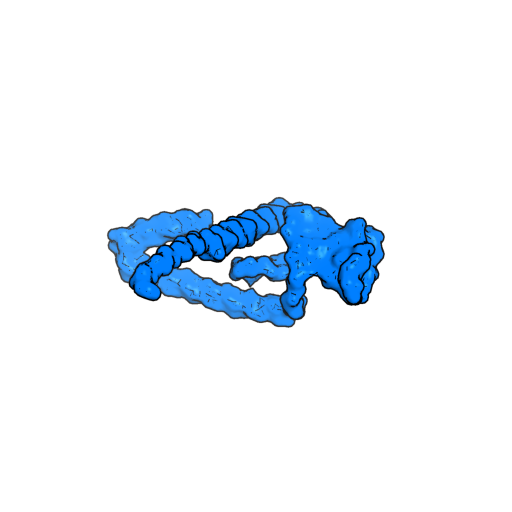 1.092 1.00 86.75 78 LEU A N 1
ATOM 622 C CA . LEU A 1 78 ? -2.912 -3.687 2.213 1.00 86.75 78 LEU A CA 1
ATOM 623 C C . LEU A 1 78 ? -3.346 -4.339 3.531 1.00 86.75 78 LEU A C 1
ATOM 625 O O . LEU A 1 78 ? -4.461 -4.124 4.011 1.00 86.75 78 LEU A O 1
ATOM 629 N N . LEU A 1 79 ? -2.455 -5.128 4.133 1.00 84.31 79 LEU A N 1
ATOM 630 C CA . LEU A 1 79 ? -2.682 -5.822 5.407 1.00 84.31 79 LEU A CA 1
ATOM 631 C C . LEU A 1 79 ? -2.104 -5.050 6.611 1.00 84.31 79 LEU A C 1
ATOM 633 O O . LEU A 1 79 ? -1.044 -4.443 6.490 1.00 84.31 79 LEU A O 1
ATOM 637 N N . PRO A 1 80 ? -2.726 -5.113 7.804 1.00 73.06 80 PRO A N 1
ATOM 638 C CA . PRO A 1 80 ? -3.817 -6.019 8.175 1.00 73.06 80 PRO A CA 1
ATOM 639 C C . PRO A 1 80 ? -5.223 -5.500 7.850 1.00 73.06 80 PRO A C 1
ATOM 641 O O . PRO A 1 80 ? -6.179 -6.237 8.053 1.00 73.06 80 PRO A O 1
ATOM 644 N N . GLN A 1 81 ? -5.378 -4.259 7.372 1.00 75.06 81 GLN A N 1
ATOM 645 C CA . GLN A 1 81 ? -6.704 -3.649 7.209 1.00 75.06 81 GLN A CA 1
ATOM 646 C C . GLN A 1 81 ? -7.541 -4.304 6.102 1.00 75.06 81 GLN A C 1
ATOM 648 O O . GLN A 1 81 ? -8.763 -4.198 6.122 1.00 75.06 81 GLN A O 1
ATOM 653 N N . GLY A 1 82 ? -6.896 -4.980 5.147 1.00 76.19 82 GLY A N 1
ATOM 654 C CA . GLY A 1 82 ? -7.587 -5.729 4.105 1.00 76.19 82 GLY A CA 1
ATOM 655 C C . GLY A 1 82 ? -8.067 -4.882 2.931 1.00 76.19 82 GLY A C 1
ATOM 656 O O . GLY A 1 82 ? -8.974 -5.295 2.215 1.00 76.19 82 GLY A O 1
ATOM 657 N N . PHE A 1 83 ? -7.494 -3.695 2.727 1.00 80.75 83 PHE A N 1
ATOM 658 C CA . PHE A 1 83 ? -7.914 -2.822 1.633 1.00 80.75 83 PHE A CA 1
ATOM 659 C C . PHE A 1 83 ? -7.350 -3.311 0.300 1.00 80.75 83 PHE A C 1
ATOM 661 O O . PHE A 1 83 ? -6.133 -3.319 0.118 1.00 80.75 83 PHE A O 1
ATOM 668 N N . GLY A 1 84 ? -8.236 -3.682 -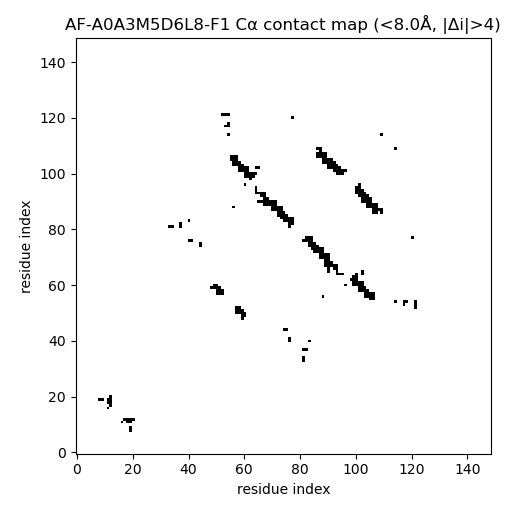0.624 1.00 84.88 84 GLY A N 1
ATOM 669 C CA . GLY A 1 84 ? -7.892 -3.918 -2.023 1.00 84.88 84 GLY A CA 1
ATOM 670 C C . GLY A 1 84 ? -7.634 -2.611 -2.761 1.00 84.88 84 GLY A C 1
ATOM 671 O O . GLY A 1 84 ? -8.383 -1.646 -2.605 1.00 84.88 84 GLY A O 1
ATOM 672 N N . LEU A 1 85 ? -6.581 -2.585 -3.569 1.00 88.06 85 LEU A N 1
ATOM 673 C CA . LEU A 1 85 ? -6.221 -1.463 -4.420 1.00 88.06 85 LEU A CA 1
ATOM 674 C C . LEU A 1 85 ? -5.939 -1.932 -5.837 1.00 88.06 85 LEU A C 1
ATOM 676 O O . LEU A 1 85 ? -5.273 -2.945 -6.048 1.00 88.06 85 LEU A O 1
ATOM 680 N N . GLU A 1 86 ? -6.401 -1.125 -6.784 1.00 90.31 86 GLU A N 1
ATOM 681 C CA . GLU A 1 86 ? -5.982 -1.161 -8.175 1.00 90.31 86 GLU A CA 1
ATOM 682 C C . GLU A 1 86 ? -5.347 0.190 -8.509 1.00 90.31 86 GLU A C 1
ATOM 684 O O . GLU A 1 86 ? -5.984 1.238 -8.365 1.00 90.31 86 GLU A O 1
ATOM 689 N N . LEU A 1 87 ? -4.070 0.169 -8.886 1.00 93.56 87 LEU A N 1
ATOM 690 C CA . LEU A 1 87 ? -3.267 1.361 -9.146 1.00 93.56 87 LEU A CA 1
ATOM 691 C C . LEU A 1 87 ? -2.626 1.252 -10.526 1.00 93.56 87 LEU A C 1
ATOM 693 O O . LEU A 1 87 ? -2.135 0.190 -10.905 1.00 93.56 87 LEU A O 1
ATOM 697 N N . ARG A 1 88 ? -2.586 2.359 -11.268 1.00 95.75 88 ARG A N 1
ATOM 698 C CA . ARG A 1 88 ? -1.745 2.454 -12.465 1.00 95.75 88 ARG A CA 1
ATOM 699 C C . ARG A 1 88 ? -0.341 2.848 -12.040 1.00 95.75 88 ARG A C 1
ATOM 701 O O . ARG A 1 88 ? -0.186 3.713 -11.181 1.00 95.75 88 ARG A O 1
ATOM 708 N N . ALA A 1 89 ? 0.664 2.219 -12.629 1.00 97.38 89 ALA A N 1
ATOM 709 C CA . ALA A 1 89 ? 2.053 2.565 -12.381 1.00 97.38 89 ALA A CA 1
ATOM 710 C C . ALA A 1 89 ? 2.894 2.420 -13.644 1.00 97.38 89 ALA A C 1
ATOM 712 O O . ALA A 1 89 ? 2.618 1.572 -14.491 1.00 97.38 89 ALA A O 1
ATOM 713 N N . ARG A 1 90 ? 3.938 3.233 -13.758 1.00 98.19 90 ARG A N 1
ATOM 714 C CA . ARG A 1 90 ? 4.903 3.187 -14.850 1.00 98.19 90 ARG A CA 1
ATOM 715 C C . ARG A 1 90 ? 6.207 2.584 -14.362 1.00 98.19 90 ARG A C 1
ATOM 717 O O . ARG A 1 90 ? 6.706 2.973 -13.311 1.00 98.19 90 ARG A O 1
ATOM 724 N N . VAL A 1 91 ? 6.775 1.657 -15.127 1.00 98.25 91 VAL A N 1
ATOM 725 C CA . VAL A 1 91 ? 8.119 1.128 -14.863 1.00 98.25 91 VAL A CA 1
ATOM 726 C C . VAL A 1 91 ? 9.138 2.250 -15.059 1.00 98.25 91 VAL A C 1
ATOM 728 O O . VAL A 1 91 ? 9.229 2.813 -16.149 1.00 98.25 91 VAL A O 1
ATOM 731 N N . ILE A 1 92 ? 9.907 2.570 -14.020 1.00 98.06 92 ILE A N 1
ATOM 732 C CA . ILE A 1 92 ? 10.960 3.600 -14.053 1.00 98.06 92 ILE A CA 1
ATOM 733 C C . ILE A 1 92 ? 12.362 2.990 -14.150 1.00 98.06 92 ILE A C 1
ATOM 735 O O . ILE A 1 92 ? 13.270 3.625 -14.679 1.00 98.06 92 ILE A O 1
ATOM 739 N N . HIS A 1 93 ? 12.541 1.750 -13.687 1.00 97.62 93 HIS A N 1
ATOM 740 C CA . HIS A 1 93 ? 13.757 0.964 -13.887 1.00 97.62 93 HIS A CA 1
ATOM 741 C C . HIS A 1 93 ? 13.471 -0.538 -13.775 1.00 97.62 93 HIS A C 1
ATOM 743 O O . HIS A 1 93 ? 12.524 -0.953 -13.107 1.00 97.62 93 HIS A O 1
ATOM 749 N N . ALA A 1 94 ? 14.333 -1.338 -14.397 1.00 97.62 94 ALA A N 1
ATOM 750 C CA . ALA A 1 94 ? 14.414 -2.782 -14.213 1.00 97.62 94 ALA A CA 1
ATOM 751 C C . ALA A 1 94 ? 15.897 -3.157 -14.118 1.00 97.62 94 ALA A C 1
ATOM 753 O O . ALA A 1 94 ? 16.629 -3.001 -15.097 1.00 97.62 94 ALA A O 1
ATOM 754 N N . GLN A 1 95 ? 16.354 -3.574 -12.938 1.00 96.81 95 GLN A N 1
ATOM 755 C CA . GLN A 1 95 ? 17.765 -3.871 -12.671 1.00 96.81 95 GLN A CA 1
ATOM 756 C C . GLN A 1 95 ? 17.933 -5.347 -12.292 1.00 96.81 95 GLN A C 1
ATOM 758 O O . GLN A 1 95 ? 17.096 -5.856 -11.551 1.00 96.81 95 GLN A O 1
ATOM 763 N N . PRO A 1 96 ? 18.972 -6.049 -12.778 1.00 96.25 96 PRO A N 1
ATOM 764 C CA . PRO A 1 96 ? 19.256 -7.413 -12.334 1.00 96.25 96 PRO A CA 1
ATOM 765 C C . PRO A 1 96 ? 19.469 -7.476 -10.815 1.00 96.25 96 PRO A C 1
ATOM 767 O O . PRO A 1 96 ? 20.182 -6.638 -10.260 1.00 96.25 96 PRO A O 1
ATOM 770 N N . HIS A 1 97 ? 18.870 -8.468 -10.160 1.00 93.50 97 HIS A N 1
ATOM 771 C CA . HIS A 1 97 ? 19.000 -8.726 -8.728 1.00 93.50 97 HIS A CA 1
ATOM 772 C C . HIS A 1 97 ? 18.947 -10.238 -8.476 1.00 93.50 97 HIS A C 1
ATOM 774 O O . HIS A 1 97 ? 17.884 -10.847 -8.590 1.00 93.50 97 HIS A O 1
ATOM 780 N N . ASP A 1 98 ? 20.092 -10.837 -8.142 1.00 92.62 98 ASP A N 1
ATOM 781 C CA . ASP A 1 98 ? 20.275 -12.293 -8.082 1.00 92.62 98 ASP A CA 1
ATOM 782 C C . ASP A 1 98 ? 19.831 -12.979 -9.396 1.00 92.62 98 ASP A C 1
ATOM 784 O O . ASP A 1 98 ? 20.311 -12.607 -10.469 1.00 92.62 98 ASP A O 1
ATOM 788 N N . ASP A 1 99 ? 18.915 -13.950 -9.323 1.00 93.19 99 ASP A N 1
ATOM 789 C CA . ASP A 1 99 ? 18.325 -14.654 -10.474 1.00 93.19 99 ASP A CA 1
ATOM 790 C C . ASP A 1 99 ? 17.050 -13.965 -11.016 1.00 93.19 99 ASP A C 1
ATOM 792 O O . ASP A 1 99 ? 16.369 -14.492 -11.899 1.00 93.19 99 ASP A O 1
ATOM 796 N N . GLU A 1 100 ? 16.701 -12.792 -10.483 1.00 95.44 100 GLU A N 1
ATOM 797 C CA . GLU A 1 100 ? 15.505 -12.018 -10.822 1.00 95.44 100 GLU A CA 1
ATOM 798 C C . GLU A 1 100 ? 15.869 -10.587 -11.271 1.00 95.44 100 GLU A C 1
ATOM 800 O O . GLU A 1 100 ? 17.030 -10.214 -11.457 1.00 95.44 100 GLU A O 1
ATOM 805 N N . PHE A 1 101 ? 14.848 -9.755 -11.474 1.00 96.38 101 PHE A N 1
ATOM 806 C CA . PHE A 1 101 ? 14.975 -8.323 -11.716 1.00 96.38 101 PHE A CA 1
ATOM 807 C C . PHE A 1 101 ? 14.212 -7.541 -10.651 1.00 96.38 101 PHE A C 1
ATOM 809 O O . PHE A 1 101 ? 13.024 -7.785 -10.430 1.00 96.38 101 PHE A O 1
ATOM 816 N N . GLU A 1 102 ? 14.859 -6.550 -10.040 1.00 96.94 102 GLU A N 1
ATOM 817 C CA . GLU A 1 102 ? 14.167 -5.527 -9.266 1.00 96.94 102 GLU A CA 1
ATOM 818 C C . GLU A 1 102 ? 13.491 -4.547 -10.231 1.00 96.94 102 GLU A C 1
ATOM 820 O O . GLU A 1 102 ? 14.141 -3.833 -11.002 1.00 96.94 102 GLU A O 1
ATOM 825 N N . ILE A 1 103 ? 12.162 -4.524 -10.187 1.00 97.94 103 ILE A N 1
ATOM 826 C CA . ILE A 1 103 ? 11.334 -3.609 -10.959 1.00 97.94 103 ILE A CA 1
ATOM 827 C C . ILE A 1 103 ? 10.927 -2.457 -10.054 1.00 97.94 103 ILE A C 1
ATOM 829 O O . ILE A 1 103 ? 10.193 -2.653 -9.086 1.00 97.94 103 ILE A O 1
ATOM 833 N N . GLY A 1 104 ? 11.353 -1.248 -10.403 1.00 97.75 104 GLY A N 1
ATOM 834 C CA . GLY A 1 104 ? 10.876 -0.018 -9.788 1.00 97.75 104 GLY A CA 1
ATOM 835 C C . GLY A 1 104 ? 9.738 0.579 -10.595 1.00 97.75 104 GLY A C 1
ATOM 836 O O . GLY A 1 104 ? 9.857 0.762 -11.810 1.00 97.75 104 GLY A O 1
ATOM 837 N N . THR A 1 105 ? 8.646 0.925 -9.919 1.00 98.25 105 THR A N 1
ATOM 838 C CA . THR A 1 105 ? 7.491 1.575 -10.543 1.00 98.25 105 THR A CA 1
ATOM 839 C C . THR A 1 105 ? 7.120 2.862 -9.823 1.00 98.25 105 THR A C 1
ATOM 841 O O . THR A 1 105 ? 7.301 2.964 -8.611 1.00 98.25 105 THR A O 1
ATOM 844 N N . GLU A 1 106 ? 6.575 3.823 -10.561 1.00 98.00 106 GLU A N 1
ATOM 845 C CA . GLU A 1 106 ? 5.994 5.061 -10.037 1.00 98.00 106 GLU A CA 1
ATOM 846 C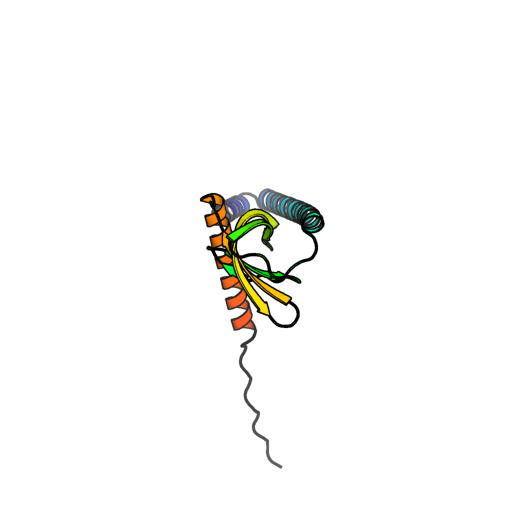 C . GLU A 1 106 ? 4.486 5.075 -10.308 1.00 98.00 106 GLU A C 1
ATOM 848 O O . GLU A 1 106 ? 4.050 4.728 -11.405 1.00 98.00 106 GLU A O 1
ATOM 853 N N . PHE A 1 107 ? 3.674 5.436 -9.314 1.00 97.06 107 PHE A N 1
ATOM 854 C CA . PHE A 1 107 ? 2.222 5.496 -9.452 1.00 97.06 107 PHE A CA 1
ATOM 855 C C . PHE A 1 107 ? 1.788 6.641 -10.369 1.00 97.06 107 PHE A C 1
ATOM 857 O O . PHE A 1 107 ? 2.270 7.765 -10.264 1.00 97.06 107 PHE A O 1
ATOM 864 N N . GLU A 1 108 ? 0.784 6.381 -11.201 1.00 95.00 108 GLU A N 1
ATOM 865 C CA . GLU A 1 108 ? 0.177 7.382 -12.070 1.00 95.00 108 GLU A CA 1
ATOM 866 C C . GLU A 1 108 ? -1.232 7.749 -11.611 1.00 95.00 108 GLU A C 1
ATOM 868 O O . GLU A 1 108 ? -2.053 6.877 -11.322 1.00 95.00 108 GLU A O 1
ATOM 873 N N . ALA A 1 109 ? -1.525 9.054 -11.616 1.00 90.19 109 ALA A N 1
ATOM 874 C CA . ALA A 1 109 ? -2.868 9.602 -11.421 1.00 90.19 109 ALA A CA 1
ATOM 875 C C . ALA A 1 109 ? -3.602 9.061 -10.174 1.00 90.19 109 ALA A C 1
ATOM 877 O O . ALA A 1 109 ? -4.789 8.738 -10.231 1.00 90.19 109 ALA A O 1
ATOM 878 N N . LEU A 1 110 ? -2.899 8.974 -9.037 1.00 92.69 110 LEU A N 1
ATOM 879 C CA . LEU A 1 110 ? -3.525 8.650 -7.753 1.00 92.69 110 LEU A CA 1
ATOM 880 C C . LEU A 1 110 ? -4.595 9.690 -7.407 1.00 92.69 110 LEU A C 1
ATOM 882 O O . LEU A 1 110 ? -4.309 10.887 -7.367 1.00 92.69 110 LEU A O 1
ATOM 886 N N . SER A 1 111 ? -5.797 9.224 -7.077 1.00 92.25 111 SER A N 1
ATOM 887 C CA . SER A 1 111 ? -6.797 10.068 -6.415 1.00 92.25 111 SER A CA 1
ATOM 888 C C . SER A 1 111 ? -6.344 10.454 -5.003 1.00 92.25 111 SER A C 1
ATOM 890 O O . SER A 1 111 ? -5.576 9.726 -4.365 1.00 92.25 111 SER A O 1
ATOM 892 N N . ASP A 1 112 ? -6.877 11.553 -4.468 1.00 90.62 112 ASP A N 1
ATOM 893 C CA . ASP A 1 112 ? -6.580 11.991 -3.096 1.00 90.62 112 ASP A CA 1
ATOM 894 C C . ASP A 1 112 ? -6.911 10.911 -2.059 1.00 90.62 112 ASP A C 1
ATOM 896 O O . ASP A 1 112 ? -6.140 10.675 -1.128 1.00 90.62 112 ASP A O 1
ATOM 900 N N . ALA A 1 113 ? -8.010 10.180 -2.267 1.00 88.19 113 ALA A N 1
ATOM 901 C CA . ALA A 1 113 ? -8.402 9.063 -1.415 1.00 88.19 113 ALA A CA 1
ATOM 902 C C . ALA A 1 113 ? -7.366 7.924 -1.436 1.00 88.19 113 ALA A C 1
ATOM 904 O O . ALA A 1 113 ? -6.991 7.412 -0.380 1.00 88.19 113 ALA A O 1
ATOM 905 N N . GLN A 1 114 ? -6.865 7.542 -2.618 1.00 90.75 114 GLN A N 1
ATOM 906 C CA . GLN A 1 114 ? -5.823 6.515 -2.747 1.00 90.75 114 GLN A CA 1
ATOM 907 C C . GLN A 1 114 ? -4.501 6.977 -2.128 1.00 90.75 114 GLN A C 1
ATOM 909 O O . GLN A 1 114 ? -3.874 6.215 -1.391 1.00 90.75 114 GLN A O 1
ATOM 914 N N . ARG A 1 115 ? -4.101 8.234 -2.364 1.00 91.81 115 ARG A N 1
ATOM 915 C CA . ARG A 1 115 ? -2.894 8.828 -1.773 1.00 91.81 115 ARG A CA 1
ATOM 916 C C . ARG A 1 115 ? -2.968 8.824 -0.247 1.00 91.81 115 ARG A C 1
ATOM 918 O O . ARG A 1 115 ? -2.038 8.365 0.413 1.00 91.81 115 ARG A O 1
ATOM 925 N N . GLN A 1 116 ? -4.087 9.271 0.321 1.00 91.19 116 GLN A N 1
ATOM 926 C CA . GLN A 1 116 ? -4.290 9.294 1.769 1.00 91.19 116 GLN A CA 1
ATOM 927 C C . GLN A 1 116 ? -4.311 7.882 2.368 1.00 91.19 116 GLN A C 1
ATOM 929 O O . GLN A 1 116 ? -3.762 7.659 3.451 1.00 91.19 116 GLN A O 1
ATOM 934 N N . LEU A 1 117 ? -4.913 6.915 1.668 1.00 90.25 117 LEU A N 1
ATOM 935 C CA . LEU A 1 117 ? -4.925 5.519 2.094 1.00 90.25 117 LEU A CA 1
ATO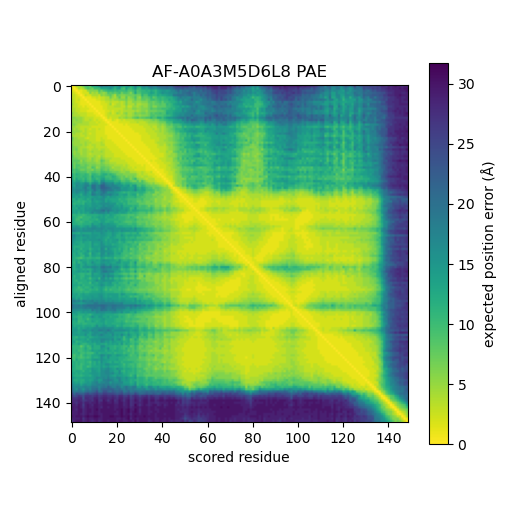M 936 C C . LEU A 1 117 ? -3.506 4.932 2.141 1.00 90.25 117 LEU A C 1
ATOM 938 O O . LEU A 1 117 ? -3.141 4.328 3.153 1.00 90.25 117 LEU A O 1
ATOM 942 N N . LEU A 1 118 ? -2.713 5.142 1.083 1.00 92.31 118 LEU A N 1
ATOM 943 C CA . LEU A 1 118 ? -1.318 4.701 0.997 1.00 92.31 118 LEU A CA 1
ATOM 944 C C . LEU A 1 118 ? -0.467 5.336 2.100 1.00 92.31 118 LEU A C 1
ATOM 946 O O . LEU A 1 118 ? 0.169 4.610 2.864 1.00 92.31 118 LEU A O 1
ATOM 950 N N . ALA A 1 119 ? -0.522 6.662 2.250 1.00 92.00 119 ALA A N 1
ATOM 951 C CA . ALA A 1 119 ? 0.224 7.389 3.277 1.00 92.00 119 ALA A CA 1
ATOM 952 C C . ALA A 1 119 ? -0.103 6.870 4.687 1.00 92.00 119 ALA A C 1
ATOM 954 O O . ALA A 1 119 ? 0.789 6.520 5.465 1.00 92.00 119 ALA A O 1
ATOM 955 N N . ARG A 1 120 ? -1.398 6.721 5.005 1.00 91.19 120 ARG A N 1
ATOM 956 C CA . ARG A 1 120 ? -1.843 6.186 6.298 1.00 91.19 120 ARG A CA 1
ATOM 957 C C . ARG A 1 120 ? -1.302 4.779 6.543 1.00 91.19 120 ARG A C 1
ATOM 959 O O . ARG A 1 120 ? -0.820 4.495 7.638 1.00 91.19 120 ARG A O 1
ATOM 966 N N . HIS A 1 121 ? -1.388 3.904 5.545 1.00 91.25 121 HIS A N 1
ATOM 967 C CA . HIS A 1 121 ? -0.910 2.532 5.665 1.00 91.25 121 HIS A CA 1
ATOM 968 C C . HIS A 1 121 ? 0.612 2.470 5.875 1.00 91.25 121 HIS A C 1
ATOM 970 O O . HIS A 1 121 ? 1.079 1.778 6.782 1.00 91.25 121 HIS A O 1
ATOM 976 N N . ILE A 1 122 ? 1.383 3.232 5.094 1.00 92.12 122 ILE A N 1
ATOM 977 C CA . ILE A 1 122 ? 2.847 3.294 5.198 1.00 92.12 122 ILE A CA 1
ATOM 978 C C . ILE A 1 122 ? 3.264 3.773 6.593 1.00 92.12 122 ILE A C 1
ATOM 980 O O . ILE A 1 122 ? 4.083 3.121 7.244 1.00 92.12 122 ILE A O 1
ATOM 984 N N . LEU A 1 123 ? 2.650 4.848 7.097 1.00 91.88 123 LEU A N 1
ATOM 985 C CA . LEU A 1 123 ? 2.922 5.372 8.439 1.00 91.88 123 LEU A CA 1
ATOM 986 C C . LEU A 1 123 ? 2.625 4.338 9.534 1.00 91.88 123 LEU A C 1
ATOM 988 O O . LEU A 1 123 ? 3.431 4.151 10.450 1.00 91.88 123 LEU A O 1
ATOM 992 N N . GLN A 1 124 ? 1.499 3.628 9.432 1.00 89.94 124 GLN A N 1
ATOM 993 C CA . GLN A 1 124 ? 1.138 2.572 10.381 1.00 89.94 124 GLN A CA 1
ATOM 994 C C . GLN A 1 124 ? 2.147 1.413 10.357 1.00 89.94 124 GLN A C 1
ATOM 996 O O . GLN A 1 124 ? 2.599 0.974 11.420 1.00 89.94 124 GLN A O 1
ATOM 1001 N N . LYS A 1 125 ? 2.559 0.960 9.166 1.00 89.56 125 LYS A N 1
ATOM 1002 C CA . LYS A 1 125 ? 3.554 -0.111 8.997 1.00 89.56 125 LYS A CA 1
ATOM 1003 C C . LYS A 1 125 ? 4.914 0.285 9.577 1.00 89.56 125 LYS A C 1
ATOM 1005 O O . LYS A 1 125 ? 5.509 -0.490 10.327 1.00 89.56 125 LYS A O 1
ATOM 1010 N N . GLN A 1 126 ? 5.379 1.506 9.310 1.00 90.94 126 GLN A N 1
ATOM 1011 C CA . GLN A 1 126 ? 6.631 2.026 9.869 1.00 90.94 126 GLN A CA 1
ATOM 1012 C C . GLN A 1 126 ? 6.573 2.136 11.399 1.00 90.94 126 GLN A C 1
ATOM 1014 O O . GLN A 1 126 ? 7.512 1.736 12.091 1.00 90.94 126 GLN A O 1
ATOM 1019 N N . ALA A 1 127 ? 5.464 2.631 11.958 1.00 90.50 127 ALA A N 1
ATOM 1020 C CA . ALA A 1 127 ? 5.275 2.699 13.405 1.00 90.50 127 ALA A CA 1
ATOM 1021 C C . ALA A 1 127 ? 5.303 1.303 14.053 1.00 90.50 127 ALA A C 1
ATOM 1023 O O . ALA A 1 127 ? 5.940 1.118 15.095 1.00 90.50 127 ALA A O 1
ATOM 1024 N N . GLN A 1 128 ? 4.669 0.307 13.425 1.00 88.31 128 GLN A N 1
ATOM 1025 C CA . GLN A 1 128 ? 4.705 -1.085 13.875 1.00 88.31 128 GLN A CA 1
ATOM 1026 C C . GLN A 1 128 ? 6.130 -1.653 13.852 1.00 88.31 128 GLN A C 1
ATOM 1028 O O . GLN A 1 128 ? 6.573 -2.209 14.857 1.00 88.31 128 GLN A O 1
ATOM 1033 N N . GLN A 1 129 ? 6.871 -1.464 12.758 1.00 88.44 129 GLN A N 1
ATOM 1034 C CA . GLN A 1 129 ? 8.264 -1.911 12.639 1.00 88.44 129 GLN A CA 1
ATOM 1035 C C . GLN A 1 129 ? 9.158 -1.285 13.719 1.00 88.44 129 GLN A C 1
ATOM 1037 O O . GLN A 1 129 ? 9.908 -1.994 14.386 1.00 88.44 129 GLN A O 1
ATOM 1042 N N . ARG A 1 130 ? 9.011 0.022 13.986 1.00 90.62 130 ARG A N 1
ATOM 1043 C CA . ARG A 1 130 ? 9.738 0.719 15.066 1.00 90.62 130 ARG A CA 1
ATOM 1044 C C . ARG A 1 130 ? 9.405 0.179 16.458 1.00 90.62 130 ARG A C 1
ATOM 1046 O O . ARG A 1 130 ? 10.244 0.224 17.355 1.00 90.62 130 ARG A O 1
ATOM 1053 N N . ARG A 1 131 ? 8.171 -0.280 16.695 1.00 87.81 131 ARG A N 1
ATOM 1054 C CA . ARG A 1 131 ? 7.789 -0.920 17.969 1.00 87.81 131 ARG A CA 1
ATOM 1055 C C . ARG A 1 131 ? 8.448 -2.289 18.121 1.00 87.81 131 ARG A C 1
ATOM 1057 O O . ARG A 1 131 ? 8.996 -2.563 19.182 1.00 87.81 131 ARG A O 1
ATOM 1064 N N . LEU A 1 132 ? 8.437 -3.103 17.066 1.00 86.50 132 LEU A N 1
ATOM 1065 C CA . LEU A 1 132 ? 9.057 -4.431 17.063 1.00 86.50 132 LEU A CA 1
ATOM 1066 C C . LEU A 1 132 ? 10.580 -4.353 17.238 1.00 86.50 132 LEU A C 1
ATOM 1068 O O . LEU A 1 132 ? 11.129 -5.082 18.056 1.00 86.50 132 LEU A O 1
ATOM 1072 N N . ALA A 1 133 ? 11.243 -3.418 16.551 1.00 87.06 133 ALA A N 1
ATOM 1073 C CA . ALA A 1 133 ? 12.685 -3.206 16.680 1.00 87.06 133 ALA A CA 1
ATOM 1074 C C . ALA A 1 133 ? 13.103 -2.861 18.121 1.00 87.06 133 ALA A C 1
ATOM 1076 O O . ALA A 1 133 ? 14.091 -3.387 18.617 1.00 87.06 133 ALA A O 1
ATOM 1077 N N 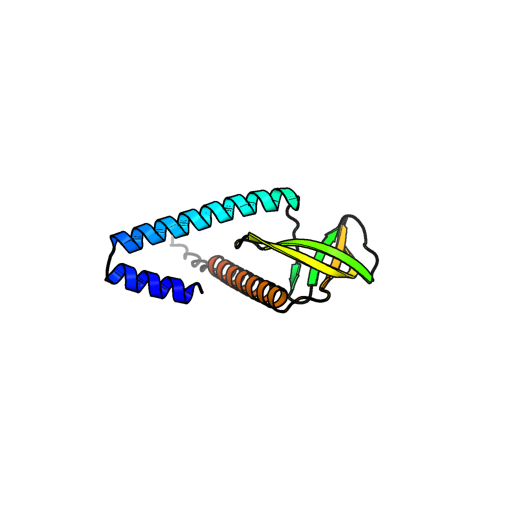. ARG A 1 134 ? 12.315 -2.032 18.820 1.00 83.81 134 ARG A N 1
ATOM 1078 C CA . ARG A 1 134 ? 12.560 -1.689 20.232 1.00 83.81 134 ARG A CA 1
ATOM 1079 C C . ARG A 1 134 ? 12.275 -2.847 21.188 1.00 83.81 134 ARG A C 1
ATOM 1081 O O . ARG A 1 134 ? 12.981 -2.997 22.175 1.00 83.81 134 ARG A O 1
ATOM 1088 N N . ALA A 1 135 ? 11.268 -3.671 20.898 1.00 78.31 135 ALA A N 1
ATOM 1089 C CA . ALA A 1 135 ? 10.950 -4.849 21.706 1.00 78.31 135 ALA A CA 1
ATOM 1090 C C . ALA A 1 135 ? 12.013 -5.959 21.584 1.00 78.31 135 ALA A C 1
ATOM 1092 O O . ALA A 1 135 ? 12.245 -6.685 22.544 1.00 78.31 135 ALA A O 1
ATOM 1093 N N . GLY A 1 136 ? 12.680 -6.068 20.430 1.00 65.69 136 GLY A N 1
ATOM 1094 C CA . GLY A 1 136 ? 13.789 -7.003 20.207 1.00 65.69 136 GLY A CA 1
ATOM 1095 C C . GLY A 1 136 ? 15.140 -6.564 20.793 1.00 65.69 136 GLY A C 1
ATOM 1096 O O . GLY A 1 136 ? 16.086 -7.337 20.737 1.00 65.69 136 GLY A O 1
ATOM 1097 N N . GLN A 1 137 ? 15.241 -5.349 21.349 1.00 55.53 137 GLN A N 1
ATOM 1098 C CA . GLN A 1 137 ? 16.460 -4.774 21.944 1.00 55.53 137 GLN A CA 1
ATOM 1099 C C . GLN A 1 137 ? 16.383 -4.687 23.486 1.00 55.53 137 GLN A C 1
ATOM 1101 O O . GLN A 1 137 ? 16.943 -3.773 24.089 1.00 55.53 137 GLN A O 1
ATOM 1106 N N . GLY A 1 138 ? 15.671 -5.615 24.141 1.00 43.81 138 GLY A N 1
ATOM 1107 C CA . GLY A 1 138 ? 15.702 -5.746 25.608 1.00 43.81 138 GLY A CA 1
ATOM 1108 C C . GLY A 1 138 ? 17.134 -5.992 26.122 1.00 43.81 138 GLY A C 1
ATOM 1109 O O . GLY A 1 138 ? 17.919 -6.620 25.410 1.00 43.81 138 GLY A O 1
ATOM 1110 N N . PRO A 1 139 ? 17.513 -5.477 27.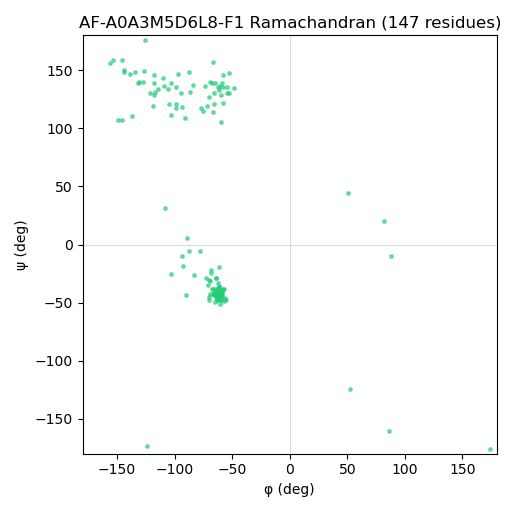309 1.00 47.19 139 PRO A N 1
ATOM 1111 C CA . PRO A 1 139 ? 18.914 -5.340 27.699 1.00 47.19 139 PRO A CA 1
ATOM 1112 C C . PRO A 1 139 ? 19.581 -6.711 27.858 1.00 47.19 139 PRO A C 1
ATOM 1114 O O . PRO A 1 139 ? 19.057 -7.578 28.558 1.00 47.19 139 PRO A O 1
ATOM 1117 N N . LEU A 1 140 ? 20.753 -6.892 27.236 1.00 53.47 140 LEU A N 1
ATOM 1118 C CA . LEU A 1 140 ? 21.670 -7.965 27.611 1.00 53.47 140 LEU A CA 1
ATOM 1119 C C . LEU A 1 140 ? 22.045 -7.747 29.083 1.00 53.47 140 LEU A C 1
ATOM 1121 O O . LEU A 1 140 ? 22.781 -6.816 29.406 1.00 53.47 140 LEU A O 1
ATOM 1125 N N . GLY A 1 141 ? 21.483 -8.579 29.961 1.00 47.72 141 GLY A N 1
ATOM 1126 C CA . GLY A 1 141 ? 21.884 -8.678 31.358 1.00 47.72 141 GLY A CA 1
ATOM 1127 C C . GLY A 1 141 ? 23.359 -9.060 31.461 1.00 47.72 141 GLY A C 1
ATOM 1128 O O . GLY A 1 141 ? 23.866 -9.861 30.678 1.00 47.72 141 GLY A O 1
ATOM 1129 N N . GLU A 1 142 ? 24.025 -8.412 32.405 1.00 48.19 142 GLU A N 1
ATOM 1130 C CA . GLU A 1 142 ? 25.464 -8.371 32.643 1.00 48.19 142 GLU A CA 1
ATOM 1131 C C . GLU A 1 142 ? 26.128 -9.762 32.755 1.00 48.19 142 GLU A C 1
ATOM 1133 O O . GLU A 1 142 ? 25.521 -10.698 33.285 1.00 48.19 142 GLU A O 1
ATOM 1138 N N . PRO A 1 143 ? 27.397 -9.921 32.325 1.00 45.50 143 PRO A N 1
ATOM 1139 C CA . PRO A 1 143 ? 28.168 -11.120 32.627 1.00 45.50 143 PRO A CA 1
ATOM 1140 C C . PRO A 1 143 ? 28.437 -11.191 34.136 1.00 45.50 143 PRO A C 1
ATOM 1142 O O . PRO A 1 143 ? 29.152 -10.362 34.701 1.00 45.50 143 PRO A O 1
ATOM 1145 N N . GLY A 1 144 ? 27.845 -12.197 34.784 1.00 46.50 144 GLY A N 1
ATOM 1146 C CA . GLY A 1 144 ? 28.079 -12.515 36.187 1.00 46.50 144 GLY A CA 1
ATOM 1147 C C . GLY A 1 144 ? 29.567 -12.710 36.483 1.00 46.50 144 GLY A C 1
ATOM 1148 O O . GLY A 1 144 ? 30.268 -13.441 35.783 1.00 46.50 144 GLY A O 1
ATOM 1149 N N . GLN A 1 145 ? 30.034 -12.039 37.535 1.00 49.38 145 GLN A N 1
ATOM 1150 C CA . GLN A 1 145 ? 31.351 -12.238 38.137 1.00 49.38 145 GLN A CA 1
ATOM 1151 C C . GLN A 1 145 ? 31.557 -13.717 38.507 1.00 49.38 145 GLN A C 1
ATOM 1153 O O . GLN A 1 145 ? 30.665 -14.310 39.119 1.00 49.38 145 GLN A O 1
ATOM 1158 N N . PRO A 1 146 ? 32.723 -14.322 38.219 1.00 51.38 146 PRO A N 1
ATOM 1159 C CA . PRO A 1 146 ? 33.042 -15.630 38.767 1.00 51.38 146 PRO A CA 1
ATOM 1160 C C . PRO A 1 146 ? 33.334 -15.505 40.269 1.00 51.38 146 PRO A C 1
ATOM 1162 O O . PRO A 1 146 ? 34.252 -14.800 40.688 1.00 51.38 146 PRO A O 1
ATOM 1165 N N . SER A 1 147 ? 32.523 -16.193 41.075 1.00 47.91 147 SER A N 1
ATOM 1166 C CA . SER A 1 147 ? 32.807 -16.459 42.484 1.00 47.91 147 SER A CA 1
ATOM 1167 C C . SER A 1 147 ? 34.038 -17.353 42.620 1.00 47.91 147 SER A C 1
ATOM 1169 O O . SER A 1 147 ? 34.213 -18.312 41.872 1.00 47.91 147 SER A O 1
ATOM 1171 N N . SER A 1 148 ? 34.865 -17.017 43.603 1.00 50.69 148 SER A N 1
ATOM 1172 C CA . SER A 1 148 ? 36.027 -17.759 44.073 1.00 50.69 148 SER A CA 1
ATOM 1173 C C . SER A 1 148 ? 35.731 -19.241 44.309 1.00 50.69 148 SER A C 1
ATOM 1175 O O . SER A 1 148 ? 34.750 -19.559 44.980 1.00 50.69 148 SER A O 1
ATOM 1177 N N . THR A 1 149 ? 36.609 -20.128 43.840 1.00 54.44 149 THR A N 1
ATOM 1178 C CA . THR A 1 149 ? 37.369 -21.128 44.625 1.00 54.44 149 THR A CA 1
ATOM 1179 C C . THR A 1 149 ? 38.411 -21.758 43.707 1.00 54.44 149 THR A C 1
ATOM 1181 O O . THR A 1 149 ? 38.049 -22.085 42.556 1.00 54.44 149 THR A O 1
#

Secondary structure (DSSP, 8-state):
-HHHHHHHHHHHHHH-HHHHHHHHHHHHHHHHHHHHHHHHHHHHH-SPPPEEE-SSEEEEEESSPPPTT-EEEEEEEETTTTEEEEEEEEEEEEEEETTEEEEEEEEES--HHHHHHHHHHHHHHHHHHHHHHHHTT------PPPPP-

Sequence (149 aa):
MDYESQHLLRHISERDRTLANYLKVMNKRIDLLGQVMVQSLLKEIGEPRKVSLSEGGVSFHHDRALPVGQLLVLRMVLLPQGFGLELRARVIHAQPHDDEFEIGTEFEALSDAQRQLLARHILQKQAQQRRLARAGQGPLGEPGQPSST

Nearest PDB structures (foldseek):
  4rt1-assembly1_A  TM=8.538E-01  e=3.646E-03  Pseudomonas aeruginosa PAO1
  4rt0-assembly1_A  TM=7.483E-01  e=5.706E-03  Pseudomonas aeruginosa PAO1
  4p02-assembly1_A  TM=6.541E-01  e=1.694E-02  Cereibacter sphaeroides 2.4.1
  5y6f-assembly1_A  TM=7.859E-01  e=5.713E-02  Escherichia coli K-12
  3dsg-assembly2_B  TM=6.527E-01  e=1.492E-01  Xanthomonas campestris pv. campestris

Organism: Pseudomonas aeruginosa (NCBI:txid287)

Foldseek 3Di:
DVVVVVVVLVVCCVVDVVVSVVVVVVVVVVVVVLVVVLVVLDVVQDDDFDWDDDLFWIKGKAQDFDDFQDKDFDWDAQPDNSDTDTWIWTFHDWDDDPNITITTITTDDDDPVRSVVRVVSVVVVVVVVVVVVVVVCDPDPDDDDDDDD